Protein AF-Q7TUL4-F1 (afdb_monomer_lite)

InterPro domains:
  IPR029033 Histidine phosphatase superfamily [G3DSA:3.40.50.1240] (1-84)

Sequence (87 aa):
MEFESGLLPGRDPWPLLEGLLGRCLLVGHQPDLTHLAARLIGMPTGCLVLKKAGFAHLRWSQQKRSPAGRATLQVLLRPSVLLPCSA

Structure (mmCIF, N/CA/C/O backbone):
data_AF-Q7TUL4-F1
#
_entry.id   AF-Q7TUL4-F1
#
loop_
_atom_site.group_PDB
_atom_site.id
_atom_site.type_symbol
_atom_site.label_atom_id
_atom_site.label_alt_id
_atom_site.label_comp_id
_atom_site.label_asym_id
_atom_site.label_entity_id
_atom_site.label_seq_id
_atom_site.pdbx_PDB_ins_code
_atom_site.Cartn_x
_atom_site.Cartn_y
_atom_site.Cartn_z
_atom_site.occupancy
_atom_site.B_iso_or_equiv
_atom_site.auth_seq_id
_atom_site.auth_comp_id
_atom_site.auth_asym_id
_atom_site.auth_atom_id
_atom_site.pdbx_PDB_model_num
ATOM 1 N N . MET A 1 1 ? -11.528 7.934 -11.835 1.00 65.25 1 MET A N 1
ATOM 2 C CA . MET A 1 1 ? -10.080 7.748 -11.612 1.00 65.25 1 MET A CA 1
ATOM 3 C C . MET A 1 1 ? -9.529 9.130 -11.359 1.00 65.25 1 MET A C 1
ATOM 5 O O . MET A 1 1 ? -9.705 9.981 -12.219 1.00 65.25 1 MET A O 1
ATOM 9 N N . GLU A 1 2 ? -8.988 9.368 -10.173 1.00 83.25 2 GLU A N 1
ATOM 10 C CA . GLU A 1 2 ? -8.465 10.673 -9.757 1.00 83.25 2 GLU A CA 1
ATOM 11 C C . GLU A 1 2 ? -6.944 10.573 -9.619 1.00 83.25 2 GLU A C 1
ATOM 13 O O . GLU A 1 2 ? -6.417 9.497 -9.318 1.00 83.25 2 GLU A O 1
ATOM 18 N N . PHE A 1 3 ? -6.239 11.666 -9.907 1.00 84.06 3 PHE A N 1
ATOM 19 C CA . PHE A 1 3 ? -4.784 11.722 -9.821 1.00 84.06 3 PHE A CA 1
ATOM 20 C C . PHE A 1 3 ? -4.366 12.372 -8.509 1.00 84.06 3 PHE A C 1
ATOM 22 O O . PHE A 1 3 ? -4.555 13.569 -8.315 1.00 84.06 3 PHE A O 1
ATOM 29 N N . GLU A 1 4 ? -3.744 11.577 -7.646 1.00 89.81 4 GLU A N 1
ATOM 30 C CA . GLU A 1 4 ? -3.275 12.016 -6.336 1.00 89.81 4 GLU A CA 1
ATOM 31 C C . GLU A 1 4 ? -1.771 12.276 -6.359 1.00 89.81 4 GLU A C 1
ATOM 33 O O . GLU A 1 4 ? -0.964 11.368 -6.579 1.00 89.81 4 GLU A O 1
ATOM 38 N N . SER A 1 5 ? -1.375 13.524 -6.104 1.00 90.44 5 SER A N 1
ATOM 39 C CA . SER A 1 5 ? 0.035 13.942 -6.118 1.00 90.44 5 SER A CA 1
ATOM 40 C C . SER A 1 5 ? 0.876 13.222 -5.054 1.00 90.44 5 SER A C 1
ATOM 42 O O . SER A 1 5 ? 2.078 13.033 -5.247 1.00 90.44 5 SER A O 1
ATOM 44 N N . GLY A 1 6 ? 0.245 12.744 -3.976 1.00 91.44 6 GLY A N 1
ATOM 45 C CA . GLY A 1 6 ? 0.873 11.922 -2.937 1.00 91.44 6 GLY A CA 1
ATOM 46 C C . GLY A 1 6 ? 1.326 10.531 -3.404 1.00 91.44 6 GLY A C 1
ATOM 47 O O . GLY A 1 6 ? 2.119 9.902 -2.712 1.00 91.44 6 GLY A O 1
ATOM 48 N N . LEU A 1 7 ? 0.869 10.053 -4.570 1.00 93.31 7 LEU A N 1
ATOM 49 C CA . LEU A 1 7 ? 1.292 8.775 -5.171 1.00 93.31 7 LEU A CA 1
ATOM 50 C C . LEU A 1 7 ? 2.428 8.927 -6.200 1.00 93.31 7 LEU A C 1
ATOM 52 O O . LEU A 1 7 ? 2.874 7.934 -6.789 1.00 93.31 7 LEU A O 1
ATOM 56 N N . LEU A 1 8 ? 2.897 10.158 -6.438 1.00 94.69 8 LEU A N 1
ATOM 57 C CA . LEU A 1 8 ? 4.098 10.396 -7.235 1.00 94.69 8 LEU A CA 1
ATOM 58 C C . LEU A 1 8 ? 5.334 9.786 -6.547 1.00 94.69 8 LEU A C 1
ATOM 60 O O . LEU A 1 8 ? 5.380 9.743 -5.316 1.00 94.69 8 LEU A O 1
ATOM 64 N N . PRO A 1 9 ? 6.354 9.361 -7.316 1.00 95.44 9 PRO A N 1
ATOM 65 C CA . PRO A 1 9 ? 7.566 8.776 -6.754 1.00 95.44 9 PRO A CA 1
ATOM 66 C C . PRO A 1 9 ? 8.198 9.630 -5.645 1.00 95.44 9 PRO A C 1
ATOM 68 O O . PRO A 1 9 ? 8.408 10.833 -5.822 1.00 95.44 9 PRO A O 1
ATOM 71 N N . GLY A 1 10 ? 8.512 9.003 -4.512 1.00 94.81 10 GLY A N 1
ATOM 72 C CA . GLY A 1 10 ? 9.155 9.633 -3.357 1.00 94.81 10 GLY A CA 1
ATOM 73 C C . GLY A 1 10 ? 8.270 10.594 -2.553 1.00 94.81 10 GLY A C 1
ATOM 74 O O . GLY A 1 10 ? 8.780 11.287 -1.671 1.00 94.81 10 GLY A O 1
ATOM 75 N N . ARG A 1 11 ? 6.966 10.680 -2.844 1.00 94.62 11 ARG A N 1
ATOM 76 C CA . ARG A 1 11 ? 6.007 11.466 -2.049 1.00 94.62 11 ARG A CA 1
ATOM 77 C C . ARG A 1 11 ? 5.390 10.629 -0.929 1.00 94.62 11 ARG A C 1
ATOM 79 O O . ARG A 1 11 ? 5.456 9.404 -0.950 1.00 94.62 11 ARG A O 1
ATOM 86 N N . ASP A 1 12 ? 4.816 11.309 0.066 1.00 91.81 12 ASP A N 1
ATOM 87 C CA . ASP A 1 12 ? 4.108 10.658 1.170 1.00 91.81 12 ASP A CA 1
ATOM 88 C C . ASP A 1 12 ? 2.610 10.521 0.840 1.00 91.81 12 ASP A C 1
ATOM 90 O O . ASP A 1 12 ? 1.908 11.535 0.777 1.00 91.81 12 ASP A O 1
ATOM 94 N N . PRO A 1 13 ? 2.091 9.296 0.652 1.00 92.19 13 PRO A N 1
ATOM 95 C CA . PRO A 1 13 ? 0.672 9.055 0.412 1.00 92.19 13 PRO A CA 1
ATOM 96 C C . PRO A 1 13 ? -0.151 9.027 1.708 1.00 92.19 13 PRO A C 1
ATOM 98 O O . PRO A 1 13 ? -1.356 8.799 1.656 1.00 92.19 13 PRO A O 1
ATOM 101 N N . TRP A 1 14 ? 0.460 9.213 2.884 1.00 90.75 14 TRP A N 1
ATOM 102 C CA . TRP A 1 14 ? -0.257 9.147 4.158 1.00 90.75 14 TRP A CA 1
ATOM 103 C C . TRP A 1 14 ? -1.440 10.119 4.279 1.00 90.75 14 TRP A C 1
ATOM 105 O O . TRP A 1 14 ? -2.509 9.660 4.686 1.00 90.75 14 TRP A O 1
ATOM 115 N N . PRO A 1 15 ? -1.323 11.404 3.880 1.00 89.00 15 PRO A N 1
ATOM 116 C CA . PRO A 1 15 ? -2.442 12.344 3.956 1.00 89.00 15 PRO A CA 1
ATOM 117 C C . PRO A 1 15 ? -3.649 11.907 3.118 1.00 89.00 15 PRO A C 1
ATOM 119 O O . PRO A 1 15 ? -4.788 12.144 3.507 1.00 89.00 15 PRO A O 1
ATOM 122 N N . LEU A 1 16 ? -3.411 11.208 1.999 1.00 88.62 16 LEU A N 1
ATOM 123 C CA . LEU A 1 16 ? -4.482 10.645 1.177 1.00 88.62 16 LEU A CA 1
ATOM 124 C C . LEU A 1 16 ? -5.289 9.613 1.974 1.00 88.62 16 LEU A C 1
ATOM 126 O O . LEU A 1 16 ? -6.515 9.633 1.942 1.00 88.62 16 LEU A O 1
ATOM 130 N N . LEU A 1 17 ? -4.620 8.735 2.729 1.00 87.00 17 LEU A N 1
ATOM 131 C CA . LEU A 1 17 ? -5.281 7.660 3.474 1.00 87.00 17 LEU A CA 1
ATOM 132 C C . LEU A 1 17 ? -6.242 8.157 4.557 1.00 87.00 17 LEU A C 1
ATOM 134 O O . LEU A 1 17 ? -7.199 7.453 4.874 1.00 87.00 17 LEU A O 1
ATOM 138 N N . GLU A 1 18 ? -5.998 9.337 5.127 1.00 81.75 18 GLU A N 1
ATOM 139 C CA . GLU A 1 18 ? -6.851 9.918 6.170 1.00 81.75 18 GLU A CA 1
ATOM 140 C C . GLU A 1 18 ? -8.237 10.309 5.635 1.00 81.75 18 GLU A C 1
ATOM 142 O O . GLU A 1 18 ? -9.214 10.267 6.383 1.00 81.75 18 GLU A O 1
ATOM 147 N N . GLY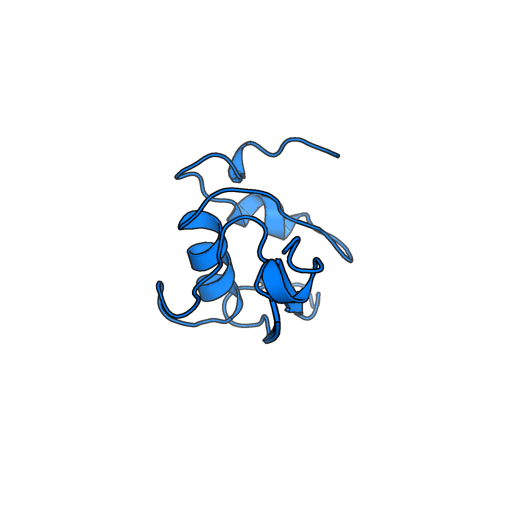 A 1 19 ? -8.338 10.621 4.338 1.00 79.56 19 GLY A N 1
ATOM 148 C CA . GLY A 1 19 ? -9.594 10.947 3.659 1.00 79.56 19 GLY A CA 1
ATOM 149 C C . GLY A 1 19 ? -10.296 9.760 2.988 1.00 79.56 19 GLY A C 1
ATOM 150 O O . GLY A 1 19 ? -11.442 9.899 2.560 1.00 79.56 19 GLY A O 1
ATOM 151 N N . LEU A 1 20 ? -9.649 8.593 2.876 1.00 84.12 20 LEU A N 1
ATOM 152 C CA . LEU A 1 20 ? -10.214 7.454 2.145 1.00 84.12 20 LEU A CA 1
ATOM 153 C C . LEU A 1 20 ? -11.312 6.741 2.944 1.00 84.12 20 LEU A C 1
ATOM 155 O O . LEU A 1 20 ? -11.085 6.150 4.003 1.00 84.12 20 LEU A O 1
ATOM 159 N N . LEU A 1 21 ? -12.514 6.711 2.370 1.00 82.69 21 LEU A N 1
ATOM 160 C CA . LEU A 1 21 ? -13.658 5.967 2.889 1.00 82.69 21 LEU A CA 1
ATOM 161 C C . LEU A 1 21 ? -13.948 4.735 2.022 1.00 82.69 21 LEU A C 1
ATOM 163 O O . LEU A 1 21 ? -13.866 4.772 0.796 1.00 82.69 21 LEU A O 1
ATOM 167 N N . GLY A 1 22 ? -14.324 3.627 2.663 1.00 88.06 22 GLY A N 1
ATOM 168 C CA . GLY A 1 22 ? -14.712 2.401 1.966 1.00 88.06 22 GLY A CA 1
ATOM 169 C C . GLY A 1 22 ? -13.541 1.663 1.305 1.00 88.06 22 GLY A C 1
ATOM 170 O O . GLY A 1 22 ? -12.502 1.445 1.926 1.00 88.06 22 GLY A O 1
ATOM 171 N N . ARG A 1 23 ? -13.750 1.192 0.068 1.00 90.88 23 ARG A N 1
ATOM 172 C CA . ARG A 1 23 ? -12.763 0.429 -0.714 1.00 90.88 23 ARG A CA 1
ATOM 173 C C . ARG A 1 23 ? -12.137 1.330 -1.770 1.00 90.88 23 ARG A C 1
ATOM 175 O O . ARG A 1 23 ? -12.852 1.883 -2.598 1.00 90.88 23 ARG A O 1
ATOM 182 N N . CYS A 1 24 ? -10.813 1.401 -1.782 1.00 91.69 24 CYS A N 1
ATOM 183 C CA . CYS A 1 24 ? -10.036 2.184 -2.736 1.00 91.69 24 CYS A CA 1
ATOM 184 C C . CYS A 1 24 ? -8.959 1.318 -3.397 1.00 91.69 24 CYS A C 1
ATOM 186 O O . CYS A 1 24 ? -8.455 0.367 -2.796 1.00 91.69 24 CYS A O 1
ATOM 188 N N . LEU A 1 25 ? -8.571 1.686 -4.617 1.00 94.00 25 LEU A N 1
ATOM 189 C CA . LEU A 1 25 ? -7.414 1.122 -5.304 1.00 94.00 25 LEU A CA 1
ATOM 190 C C . LEU A 1 25 ? -6.365 2.218 -5.469 1.00 94.00 25 LEU A C 1
ATOM 192 O O . LEU A 1 25 ? -6.640 3.239 -6.093 1.00 94.00 25 LEU A O 1
ATOM 196 N N . LEU A 1 26 ? -5.170 1.989 -4.929 1.00 94.31 26 LEU A N 1
ATOM 197 C CA . LEU A 1 26 ? -4.026 2.877 -5.114 1.00 94.31 26 LEU A CA 1
ATOM 198 C C . LEU A 1 26 ? -3.113 2.294 -6.191 1.00 94.31 26 LEU A C 1
ATOM 200 O O . LEU A 1 26 ? -2.694 1.140 -6.100 1.00 94.31 26 LEU A O 1
ATOM 204 N N . VAL A 1 27 ? -2.804 3.103 -7.202 1.00 94.38 27 VAL A N 1
ATOM 205 C CA . VAL A 1 27 ? -1.876 2.762 -8.286 1.00 94.38 27 VAL A CA 1
ATOM 206 C C . VAL A 1 27 ? -0.703 3.728 -8.214 1.00 94.38 27 VAL A C 1
ATOM 208 O O . VAL A 1 27 ? -0.894 4.935 -8.118 1.00 94.38 27 VAL A O 1
ATOM 211 N N . GLY A 1 28 ? 0.514 3.200 -8.233 1.00 93.69 28 GLY A N 1
ATOM 212 C CA . GLY A 1 28 ? 1.717 3.977 -7.966 1.00 93.69 28 GLY A CA 1
ATOM 213 C C . GLY A 1 28 ? 2.986 3.158 -8.167 1.00 93.69 28 GLY A C 1
ATOM 214 O O . GLY A 1 28 ? 2.978 2.115 -8.825 1.00 93.69 28 GLY A O 1
ATOM 215 N N . HIS A 1 29 ? 4.082 3.639 -7.590 1.00 94.81 29 HIS A N 1
ATOM 216 C CA . HIS A 1 29 ? 5.426 3.161 -7.896 1.00 94.81 29 HIS A CA 1
ATOM 217 C C . HIS A 1 29 ? 6.017 2.290 -6.781 1.00 94.81 29 HIS A C 1
ATOM 219 O O . HIS A 1 29 ? 5.605 2.337 -5.623 1.00 94.81 29 HIS A O 1
ATOM 225 N N . GLN A 1 30 ? 6.989 1.456 -7.154 1.00 94.56 30 GLN A N 1
ATOM 226 C CA . GLN A 1 30 ? 7.870 0.779 -6.202 1.00 94.56 30 GLN A CA 1
ATOM 227 C C . GLN A 1 30 ? 9.123 1.640 -5.971 1.00 94.56 30 GLN A C 1
ATOM 229 O O . GLN A 1 30 ? 9.599 2.237 -6.939 1.00 94.56 30 GLN A O 1
ATOM 234 N N . PRO A 1 31 ? 9.679 1.669 -4.744 1.00 94.75 31 PRO A N 1
ATOM 235 C CA . PRO A 1 31 ? 9.261 0.910 -3.555 1.00 94.75 31 PRO A CA 1
ATOM 236 C C . PRO A 1 31 ? 8.139 1.576 -2.730 1.00 94.75 31 PRO A C 1
ATOM 238 O O . PRO A 1 31 ? 7.691 1.013 -1.737 1.00 94.75 31 PRO A O 1
ATOM 241 N N . ASP A 1 32 ? 7.648 2.747 -3.131 1.00 95.62 32 ASP A N 1
ATOM 242 C CA . ASP A 1 32 ? 6.735 3.568 -2.319 1.00 95.62 32 ASP A CA 1
ATOM 243 C C . ASP A 1 32 ? 5.459 2.830 -1.886 1.00 95.62 32 ASP A C 1
ATOM 245 O O . ASP A 1 32 ? 5.089 2.860 -0.712 1.00 95.62 32 ASP A O 1
ATOM 249 N N . LEU A 1 33 ? 4.818 2.081 -2.791 1.00 95.69 33 LEU A N 1
ATOM 250 C CA . LEU A 1 33 ? 3.632 1.289 -2.445 1.00 95.69 33 LEU A CA 1
ATOM 251 C C . LEU A 1 33 ? 3.933 0.143 -1.465 1.00 95.69 33 LEU A C 1
ATOM 253 O O . LEU A 1 33 ? 3.089 -0.174 -0.627 1.00 95.69 33 LEU A O 1
ATOM 257 N N . THR A 1 34 ? 5.104 -0.503 -1.550 1.00 95.88 34 THR A N 1
ATOM 258 C CA . THR A 1 34 ? 5.471 -1.567 -0.594 1.00 95.88 34 THR A CA 1
ATOM 259 C C . THR A 1 34 ? 5.902 -0.993 0.748 1.00 95.88 34 THR A C 1
ATOM 261 O O . THR A 1 34 ? 5.586 -1.589 1.776 1.00 95.88 34 THR A O 1
ATOM 264 N N . HIS 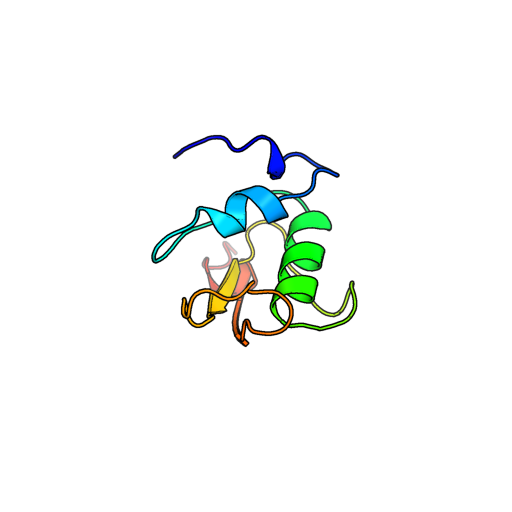A 1 35 ? 6.528 0.186 0.770 1.00 96.31 35 HIS A N 1
ATOM 265 C CA . HIS A 1 35 ? 6.779 0.940 1.998 1.00 96.31 35 HIS A CA 1
ATOM 266 C C . HIS A 1 35 ? 5.474 1.367 2.681 1.00 96.31 35 HIS A C 1
ATOM 268 O O . HIS A 1 35 ? 5.318 1.160 3.886 1.00 96.31 35 HIS A O 1
ATOM 274 N N . LEU A 1 36 ? 4.509 1.893 1.920 1.00 95.62 36 LEU A N 1
ATOM 275 C CA . LEU A 1 36 ? 3.183 2.233 2.433 1.00 95.62 36 LEU A CA 1
ATOM 276 C C . LEU A 1 36 ? 2.485 1.003 3.019 1.00 95.62 36 LEU A C 1
ATOM 278 O O . LEU A 1 36 ? 1.980 1.047 4.140 1.00 95.62 36 LEU A O 1
ATOM 282 N N . ALA A 1 37 ? 2.488 -0.107 2.278 1.00 96.56 37 ALA A N 1
ATOM 283 C CA . ALA A 1 37 ? 1.887 -1.352 2.729 1.00 96.56 37 ALA A CA 1
ATOM 284 C C . ALA A 1 37 ? 2.544 -1.873 4.017 1.00 96.56 37 ALA A C 1
ATOM 286 O O . ALA A 1 37 ? 1.823 -2.233 4.945 1.00 96.56 37 ALA A O 1
ATOM 287 N N . ALA A 1 38 ? 3.880 -1.839 4.112 1.00 97.31 38 ALA A N 1
ATOM 288 C CA . ALA A 1 38 ? 4.625 -2.204 5.317 1.00 97.31 38 ALA A CA 1
ATOM 289 C C . ALA A 1 38 ? 4.233 -1.329 6.524 1.00 97.31 38 ALA A C 1
ATOM 291 O O . ALA A 1 38 ? 3.904 -1.858 7.587 1.00 97.31 38 ALA A O 1
ATOM 292 N N . ARG A 1 39 ? 4.146 -0.001 6.341 1.00 95.81 39 ARG A N 1
ATOM 293 C CA . ARG A 1 39 ? 3.686 0.946 7.376 1.00 95.81 39 ARG A CA 1
ATOM 294 C C . ARG A 1 39 ? 2.258 0.645 7.839 1.00 95.81 39 ARG A C 1
ATOM 296 O O . ARG A 1 39 ? 1.967 0.707 9.034 1.00 95.81 39 ARG A O 1
ATOM 303 N N . LEU A 1 40 ? 1.365 0.297 6.913 1.00 95.25 40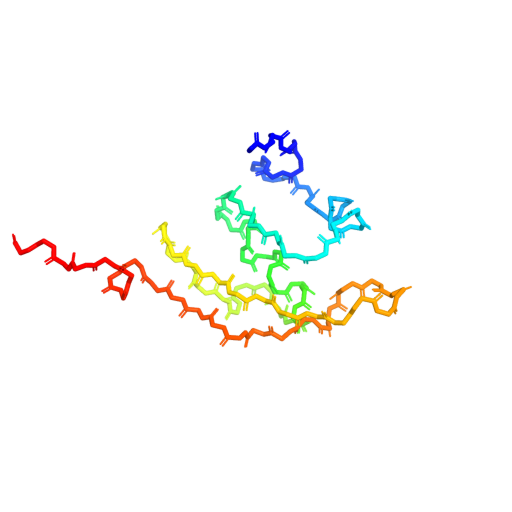 LEU A N 1
ATOM 304 C CA . LEU A 1 40 ? -0.025 -0.039 7.224 1.00 95.25 40 LEU A CA 1
ATOM 305 C C . LEU A 1 40 ? -0.149 -1.330 8.036 1.00 95.25 40 LEU A C 1
ATOM 307 O O . LEU A 1 40 ? -0.936 -1.369 8.978 1.00 95.25 40 LEU A O 1
ATOM 311 N N . ILE A 1 41 ? 0.639 -2.361 7.722 1.00 96.44 41 ILE A N 1
ATOM 312 C CA . ILE A 1 41 ? 0.631 -3.633 8.468 1.00 96.44 41 ILE A CA 1
ATOM 313 C C . ILE A 1 41 ? 1.548 -3.632 9.701 1.00 96.44 41 ILE A C 1
ATOM 315 O O . ILE A 1 41 ? 1.543 -4.590 10.465 1.00 96.44 41 ILE A O 1
ATOM 319 N N . GLY A 1 42 ? 2.330 -2.568 9.910 1.00 96.31 42 GLY A N 1
ATOM 320 C CA . GLY A 1 42 ? 3.206 -2.416 11.078 1.00 96.31 42 GLY A CA 1
ATOM 321 C C . GLY A 1 42 ? 4.491 -3.225 10.996 1.00 96.31 42 GLY A C 1
ATOM 322 O O . GLY A 1 42 ? 5.033 -3.604 12.028 1.00 96.31 42 GLY A O 1
ATOM 323 N N . MET A 1 43 ? 4.962 -3.506 9.783 1.00 97.31 43 MET A N 1
ATOM 324 C CA . MET A 1 43 ? 6.171 -4.284 9.526 1.00 97.31 43 MET A CA 1
ATOM 325 C C . MET A 1 43 ? 7.305 -3.398 8.989 1.00 97.31 43 MET A C 1
ATOM 327 O O . MET A 1 43 ? 7.044 -2.310 8.466 1.00 97.31 43 MET A O 1
ATOM 331 N N . PRO A 1 44 ? 8.569 -3.850 9.090 1.00 96.31 44 PRO A N 1
ATOM 332 C CA . PRO A 1 44 ? 9.706 -3.149 8.501 1.00 96.31 44 PRO A CA 1
ATOM 333 C C . PRO A 1 44 ? 9.584 -2.997 6.980 1.00 96.31 44 PRO A C 1
ATOM 335 O O . PRO A 1 44 ? 8.982 -3.830 6.297 1.00 96.31 44 PRO A O 1
ATOM 338 N N . THR A 1 45 ? 10.211 -1.959 6.426 1.00 94.56 45 THR A N 1
ATOM 339 C CA . THR A 1 45 ? 10.331 -1.806 4.971 1.00 94.56 45 THR A CA 1
ATOM 340 C C . THR A 1 45 ? 11.053 -3.010 4.354 1.00 94.56 45 THR A C 1
ATOM 342 O O . THR A 1 45 ? 11.907 -3.638 4.977 1.00 94.56 45 THR A O 1
ATOM 345 N N . GLY A 1 46 ? 10.674 -3.377 3.128 1.00 93.50 46 GLY A N 1
ATOM 346 C CA . GLY A 1 46 ? 11.230 -4.544 2.431 1.00 93.50 46 GLY A CA 1
ATOM 347 C C . GLY A 1 46 ? 10.595 -5.893 2.794 1.00 93.50 46 GLY A C 1
ATOM 348 O O . GLY A 1 46 ? 10.889 -6.885 2.133 1.00 93.50 46 GLY A O 1
ATOM 349 N N . CYS A 1 47 ? 9.673 -5.954 3.765 1.00 94.94 47 CYS A N 1
ATOM 350 C CA . CYS A 1 47 ? 8.975 -7.201 4.113 1.00 94.94 47 CYS A CA 1
ATOM 351 C C . CYS A 1 47 ? 7.988 -7.689 3.032 1.00 94.94 47 CYS A C 1
ATOM 353 O O . CYS A 1 47 ? 7.514 -8.822 3.087 1.00 94.94 47 CYS A O 1
ATOM 355 N N . LEU A 1 48 ? 7.652 -6.834 2.060 1.00 94.81 48 LEU A N 1
ATOM 356 C CA . LEU A 1 48 ? 6.746 -7.131 0.954 1.00 94.81 48 LEU A CA 1
ATOM 357 C C . LEU A 1 48 ? 7.464 -6.955 -0.381 1.00 94.81 48 LEU A C 1
ATOM 359 O O . LEU A 1 48 ? 8.088 -5.926 -0.631 1.00 94.81 48 LEU A O 1
ATOM 363 N N . VAL A 1 49 ? 7.287 -7.927 -1.275 1.00 93.12 49 VAL A N 1
ATOM 364 C CA . VAL A 1 49 ? 7.763 -7.854 -2.659 1.00 93.12 49 VAL A CA 1
ATOM 365 C C . VAL A 1 49 ? 6.559 -7.800 -3.591 1.00 93.12 49 VAL A C 1
ATOM 367 O O . VAL A 1 49 ? 5.881 -8.805 -3.805 1.00 93.12 49 VAL A O 1
ATOM 370 N N . LEU A 1 50 ? 6.311 -6.631 -4.180 1.00 93.12 50 LEU A N 1
ATOM 371 C CA . LEU A 1 50 ? 5.260 -6.429 -5.175 1.00 93.12 50 LEU A CA 1
ATOM 372 C C . LEU A 1 50 ? 5.890 -6.277 -6.564 1.00 93.12 50 LEU A C 1
ATOM 374 O O . LEU A 1 50 ? 6.688 -5.374 -6.810 1.00 93.12 50 LEU A O 1
ATOM 378 N N . LYS A 1 51 ? 5.552 -7.180 -7.489 1.00 92.19 51 LYS A N 1
ATOM 379 C CA . LYS A 1 51 ? 5.986 -7.077 -8.893 1.00 92.19 51 LYS A CA 1
ATOM 380 C C . LYS A 1 51 ? 5.162 -6.007 -9.623 1.00 92.19 51 LYS A C 1
ATOM 382 O O . LYS A 1 51 ? 4.051 -5.694 -9.200 1.00 92.19 51 LYS A O 1
ATOM 387 N N . LYS A 1 52 ? 5.681 -5.463 -10.733 1.00 90.81 52 LYS A N 1
ATOM 388 C CA . LYS A 1 52 ? 4.900 -4.585 -11.631 1.00 90.81 52 LYS A CA 1
ATOM 389 C C . LYS A 1 52 ? 3.603 -5.290 -12.027 1.00 90.81 52 LYS A C 1
ATOM 391 O O . LYS A 1 52 ? 3.664 -6.479 -12.307 1.00 90.81 52 LYS A O 1
ATOM 396 N N . ALA A 1 53 ? 2.475 -4.577 -12.027 1.00 91.00 53 ALA A N 1
ATOM 397 C CA . ALA A 1 53 ? 1.124 -5.129 -12.219 1.00 91.00 53 ALA A CA 1
ATOM 398 C C . ALA A 1 53 ? 0.693 -6.201 -11.187 1.00 91.00 53 ALA A C 1
ATOM 400 O O . ALA A 1 53 ? -0.298 -6.898 -11.384 1.00 91.00 53 ALA A O 1
ATOM 401 N N . GLY A 1 54 ? 1.440 -6.360 -10.092 1.00 93.00 54 GLY A N 1
ATOM 402 C CA . GLY A 1 54 ? 1.010 -7.136 -8.936 1.00 93.00 54 GLY A CA 1
ATOM 403 C C . GLY A 1 54 ? -0.023 -6.374 -8.109 1.00 93.00 54 GLY A C 1
ATOM 404 O O . GLY A 1 54 ? -0.194 -5.164 -8.255 1.00 93.00 54 GLY A O 1
ATOM 405 N N . PHE A 1 55 ? -0.686 -7.088 -7.205 1.00 94.88 55 PHE A N 1
ATOM 406 C CA . PHE A 1 55 ? -1.756 -6.544 -6.376 1.00 94.88 55 PHE A CA 1
ATOM 407 C C . PHE A 1 55 ? -1.580 -6.943 -4.910 1.00 94.88 55 PHE A C 1
ATOM 409 O O . PHE A 1 55 ? -1.274 -8.096 -4.612 1.00 94.88 55 PHE A O 1
ATOM 416 N N . ALA A 1 56 ? -1.800 -6.002 -3.993 1.00 96.19 56 ALA A N 1
ATOM 417 C CA . ALA A 1 56 ? -1.850 -6.260 -2.558 1.00 96.19 56 ALA A CA 1
ATOM 418 C C . ALA A 1 56 ? -3.176 -5.739 -1.996 1.00 96.19 56 ALA A C 1
ATOM 420 O O . ALA A 1 56 ? -3.516 -4.572 -2.178 1.00 96.19 56 ALA A O 1
ATOM 421 N N . HIS A 1 57 ? -3.912 -6.601 -1.297 1.00 96.31 57 HIS A N 1
ATOM 422 C CA . HIS A 1 57 ? -5.153 -6.238 -0.622 1.00 96.31 57 HIS A CA 1
ATOM 423 C C . HIS A 1 57 ? -4.896 -6.103 0.871 1.00 96.31 57 HIS A C 1
ATOM 425 O O . HIS A 1 57 ? -4.550 -7.077 1.545 1.00 96.31 57 HIS A O 1
ATOM 431 N N . LEU A 1 58 ? -5.100 -4.895 1.384 1.00 95.88 58 LEU A N 1
ATOM 432 C CA . LEU A 1 58 ? -5.004 -4.586 2.801 1.00 95.88 58 LEU A CA 1
ATOM 433 C C . LEU A 1 58 ? -6.388 -4.267 3.355 1.00 95.88 58 LEU A C 1
ATOM 435 O O . LEU A 1 58 ? -7.192 -3.615 2.692 1.00 95.88 58 LEU A O 1
ATOM 439 N N . ARG A 1 59 ? -6.648 -4.701 4.588 1.00 94.25 59 ARG A N 1
ATOM 440 C CA . ARG A 1 59 ? -7.893 -4.402 5.302 1.00 94.25 59 ARG A CA 1
ATOM 441 C C . ARG A 1 59 ? -7.604 -3.900 6.708 1.00 94.25 59 ARG A C 1
ATOM 443 O O . ARG A 1 59 ? -6.881 -4.559 7.451 1.00 94.25 59 ARG A O 1
ATOM 450 N N . TRP A 1 60 ? -8.220 -2.790 7.093 1.00 92.25 60 TRP A N 1
ATOM 451 C CA . TRP A 1 60 ? -8.213 -2.261 8.459 1.00 92.25 60 TRP A CA 1
ATOM 452 C C . TRP A 1 60 ? -9.615 -1.783 8.857 1.00 92.25 60 TRP A C 1
ATOM 454 O O . TRP A 1 60 ? -10.486 -1.591 8.009 1.00 92.25 60 TRP A O 1
ATOM 464 N N . SER A 1 61 ? -9.842 -1.615 10.161 1.00 86.44 61 SER A N 1
ATOM 465 C CA . SER A 1 61 ? -11.095 -1.078 10.706 1.00 86.44 61 SER A CA 1
ATOM 466 C C . SER A 1 61 ? -11.100 0.452 10.660 1.00 86.44 61 SER A C 1
ATOM 468 O O . SER A 1 61 ? -10.116 1.081 11.046 1.00 86.44 61 SER A O 1
ATOM 470 N N . GLN A 1 62 ? -12.220 1.058 10.256 1.00 74.56 62 GLN A N 1
ATOM 471 C CA . GLN A 1 62 ? -12.390 2.517 10.175 1.00 74.56 62 GLN A CA 1
ATOM 472 C C . GLN A 1 62 ? -12.751 3.186 11.518 1.00 74.56 62 GLN A C 1
ATOM 474 O O . GLN A 1 62 ? -13.296 4.287 11.549 1.00 74.56 62 GLN A O 1
ATOM 479 N N . GLN A 1 63 ? -12.469 2.549 12.657 1.00 69.69 63 GLN A N 1
ATOM 480 C CA . GLN A 1 63 ? -12.762 3.102 13.985 1.00 69.69 63 GLN A CA 1
ATOM 481 C C . GLN A 1 63 ? -11.833 4.283 14.339 1.00 69.69 63 GLN A C 1
ATOM 483 O O . GLN A 1 63 ? -10.942 4.121 15.167 1.00 69.69 63 GLN A O 1
ATOM 488 N N . LYS A 1 64 ? -12.031 5.449 13.694 1.00 64.12 64 LYS A N 1
ATOM 489 C CA . LYS A 1 64 ? -11.474 6.802 13.964 1.00 64.12 64 LYS A CA 1
ATOM 490 C C . LYS A 1 64 ? -9.996 6.877 14.388 1.00 64.12 64 LYS A C 1
ATOM 492 O O . LYS A 1 64 ? -9.582 7.814 15.064 1.00 64.12 64 LYS A O 1
ATOM 497 N N . ARG A 1 65 ? -9.188 5.884 14.033 1.00 71.19 65 ARG A N 1
ATOM 498 C CA . ARG A 1 65 ? -7.784 5.765 14.422 1.00 71.19 65 ARG A CA 1
ATOM 499 C C . ARG A 1 65 ? -6.965 5.555 13.160 1.00 71.19 65 ARG A C 1
ATOM 501 O O . ARG A 1 65 ? -7.410 4.875 12.240 1.00 71.19 65 ARG A O 1
ATOM 508 N N . SER A 1 66 ? -5.772 6.139 13.154 1.00 85.00 66 SER A N 1
ATOM 509 C CA . SER A 1 66 ? -4.792 6.004 12.077 1.00 85.00 66 SER A CA 1
ATOM 510 C C . SER A 1 66 ? -4.594 4.530 11.679 1.00 85.00 66 SER A C 1
ATOM 512 O O . SER A 1 66 ? -4.487 3.688 12.577 1.00 85.00 66 SER A O 1
ATOM 514 N N . PRO A 1 67 ? -4.533 4.193 10.375 1.00 88.56 67 PRO A N 1
ATOM 515 C CA . PRO A 1 67 ? -4.404 2.811 9.909 1.00 88.56 67 PRO A CA 1
ATOM 516 C C . PRO A 1 67 ? -2.991 2.225 10.081 1.00 88.56 67 PRO A C 1
ATOM 518 O O . PRO A 1 67 ? -2.789 1.042 9.807 1.00 88.56 67 PRO A O 1
ATOM 521 N N . ALA A 1 68 ? -2.015 3.020 10.541 1.00 91.81 68 ALA A N 1
ATOM 522 C CA . ALA A 1 68 ? -0.641 2.572 10.779 1.00 91.81 68 ALA A CA 1
ATOM 523 C C . ALA A 1 68 ? -0.593 1.388 11.749 1.00 91.81 68 ALA A C 1
ATOM 525 O O . ALA A 1 68 ? -1.135 1.459 12.853 1.00 91.81 68 ALA A O 1
ATOM 526 N N . GLY A 1 69 ? 0.082 0.313 11.343 1.00 94.50 69 GLY A N 1
ATOM 527 C CA . GLY A 1 69 ? 0.241 -0.891 12.158 1.00 94.50 69 GLY A CA 1
ATOM 528 C C . GLY A 1 69 ? -1.035 -1.681 12.434 1.00 94.50 69 GLY A C 1
ATOM 529 O O . GLY A 1 69 ? -1.052 -2.496 13.351 1.00 94.50 69 GLY A O 1
ATOM 530 N N . ARG A 1 70 ? -2.123 -1.419 11.706 1.00 92.75 70 ARG A N 1
ATOM 531 C CA . ARG A 1 70 ? -3.451 -1.999 11.982 1.00 92.75 70 ARG A CA 1
ATOM 532 C C . ARG A 1 70 ? -4.090 -2.659 10.781 1.00 92.75 70 ARG A C 1
ATOM 534 O O . ARG A 1 70 ? -5.135 -3.299 10.920 1.00 92.75 70 ARG A O 1
ATOM 541 N N . ALA A 1 71 ? -3.510 -2.476 9.604 1.00 94.44 71 ALA A N 1
ATOM 542 C CA . ALA A 1 71 ? -3.948 -3.204 8.443 1.00 94.44 71 ALA A CA 1
ATOM 543 C C . ALA A 1 71 ? -3.493 -4.657 8.524 1.00 94.44 71 ALA A C 1
ATOM 545 O O . ALA A 1 71 ? -2.455 -5.004 9.077 1.00 94.44 71 ALA A O 1
ATOM 546 N N . THR A 1 72 ? -4.294 -5.509 7.916 1.00 96.06 72 THR A N 1
ATOM 547 C CA . THR A 1 72 ? -4.007 -6.921 7.720 1.00 96.06 72 THR A CA 1
ATOM 548 C C . THR A 1 72 ? -3.819 -7.152 6.232 1.00 96.06 72 THR A C 1
ATOM 550 O O . THR A 1 72 ? -4.643 -6.703 5.427 1.00 96.06 72 THR A O 1
ATOM 553 N N . LEU A 1 73 ? -2.742 -7.840 5.857 1.00 97.25 73 LEU A N 1
ATOM 554 C CA . LEU A 1 73 ? -2.549 -8.301 4.488 1.00 97.25 73 LEU A CA 1
ATOM 555 C C . LEU A 1 73 ? -3.499 -9.469 4.234 1.00 97.25 73 LEU A C 1
ATOM 557 O O . LEU A 1 73 ? -3.345 -10.535 4.816 1.00 97.25 73 LEU A O 1
ATOM 561 N N . GLN A 1 74 ? -4.494 -9.247 3.384 1.00 97.38 74 GLN A N 1
ATOM 562 C CA . GLN A 1 74 ? -5.463 -10.274 3.012 1.00 97.38 74 GLN A CA 1
ATOM 563 C C . GLN A 1 74 ? -4.941 -11.112 1.847 1.00 97.38 74 GLN A C 1
ATOM 565 O O . GLN A 1 74 ? -5.117 -12.324 1.818 1.00 97.38 74 GLN A O 1
ATOM 570 N N . VAL A 1 75 ? -4.319 -10.451 0.868 1.00 96.12 75 VAL A N 1
ATOM 571 C CA . VAL A 1 75 ? -3.898 -11.065 -0.392 1.00 96.12 75 VAL A CA 1
ATOM 572 C C . VAL A 1 75 ? -2.660 -10.345 -0.933 1.00 96.12 75 VAL A C 1
ATOM 574 O O . VAL A 1 75 ? -2.601 -9.116 -0.903 1.00 96.12 75 VAL A O 1
ATOM 577 N N . LEU A 1 76 ? -1.710 -11.106 -1.483 1.00 95.50 76 LEU A N 1
ATOM 578 C CA . LEU A 1 76 ? -0.578 -10.608 -2.267 1.00 95.50 76 LEU A CA 1
ATOM 579 C C . LEU A 1 76 ? -0.450 -11.440 -3.549 1.00 95.50 76 LEU A C 1
ATOM 581 O O . LEU A 1 76 ? -0.129 -12.625 -3.494 1.00 95.50 76 LEU A O 1
ATOM 585 N N . LEU A 1 77 ? -0.703 -10.825 -4.703 1.00 94.25 77 LEU A N 1
ATOM 586 C CA . LEU A 1 77 ? -0.725 -11.490 -6.006 1.00 94.25 77 LEU A CA 1
ATOM 587 C C . LEU A 1 77 ? 0.364 -10.948 -6.922 1.00 94.25 77 LEU A C 1
ATOM 589 O O . LEU A 1 77 ? 0.606 -9.743 -7.019 1.00 94.25 77 LEU A O 1
ATOM 593 N N . ARG A 1 78 ? 0.989 -11.874 -7.648 1.00 92.06 78 ARG A N 1
ATOM 594 C CA . ARG A 1 78 ? 1.863 -11.571 -8.782 1.00 92.06 78 ARG A CA 1
ATOM 595 C C . ARG A 1 78 ? 1.035 -11.543 -10.074 1.00 92.06 78 ARG A C 1
ATOM 597 O O . ARG A 1 78 ? 0.025 -12.242 -10.138 1.00 92.06 78 ARG A O 1
ATOM 604 N N . PRO A 1 79 ? 1.485 -10.824 -11.119 1.00 89.69 79 PRO A N 1
ATOM 605 C CA . PRO A 1 79 ? 0.770 -10.748 -12.397 1.00 89.69 79 PRO A CA 1
ATOM 606 C C . PRO A 1 79 ? 0.418 -12.112 -12.990 1.00 89.69 79 PRO A C 1
ATOM 608 O O . PRO A 1 79 ? -0.690 -12.300 -13.468 1.00 89.69 79 PRO A O 1
ATOM 611 N N . SER A 1 80 ? 1.327 -13.085 -12.881 1.00 88.56 80 SER A N 1
ATOM 612 C CA . SER A 1 80 ? 1.149 -14.446 -13.406 1.00 88.56 80 SER A CA 1
ATOM 613 C C . SER A 1 80 ? 0.017 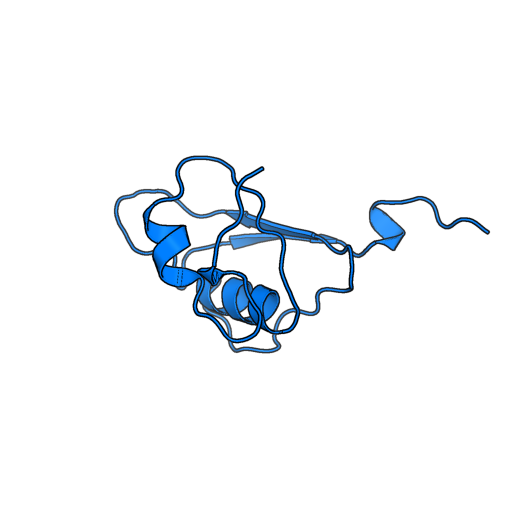-15.241 -12.744 1.00 88.56 80 SER A C 1
ATOM 615 O O . SER A 1 80 ? -0.319 -16.319 -13.209 1.00 88.56 80 SER A O 1
ATOM 617 N N . VAL A 1 81 ? -0.513 -14.767 -11.612 1.00 86.56 81 VAL A N 1
ATOM 618 C CA . VAL A 1 81 ? -1.671 -15.368 -10.928 1.00 86.56 81 VAL A CA 1
ATOM 619 C C . VAL A 1 81 ? -2.971 -14.670 -11.342 1.00 86.56 81 VAL A C 1
ATOM 621 O O . VAL A 1 81 ? -4.048 -15.236 -11.202 1.00 86.56 81 VAL A O 1
ATOM 624 N N . LEU A 1 82 ? -2.875 -13.434 -11.840 1.00 78.38 82 LEU A N 1
ATOM 625 C CA . LEU A 1 82 ? -4.010 -12.610 -12.256 1.00 78.38 82 LEU A CA 1
ATOM 626 C C . LEU A 1 82 ? -4.345 -12.789 -13.735 1.00 78.38 82 LEU A C 1
ATOM 628 O O . LEU A 1 82 ? -5.507 -12.709 -14.118 1.00 78.38 82 LEU A O 1
ATOM 632 N N . LEU A 1 83 ? -3.317 -12.986 -14.555 1.00 79.12 83 LEU A N 1
ATOM 633 C CA . LEU A 1 83 ? -3.422 -13.083 -16.000 1.00 79.12 83 LEU A CA 1
ATOM 634 C C . LEU A 1 83 ? -2.874 -14.441 -16.444 1.00 79.12 83 LEU A C 1
ATOM 636 O O . LEU A 1 83 ? -1.832 -14.858 -15.927 1.00 79.12 83 LEU A O 1
ATOM 640 N N . PRO A 1 84 ? -3.530 -15.120 -17.401 1.00 73.25 84 PRO A N 1
ATOM 641 C CA . PRO A 1 84 ? -2.947 -16.285 -18.047 1.00 73.25 84 PRO A CA 1
ATOM 642 C C . PRO A 1 84 ? -1.568 -15.916 -18.592 1.00 73.25 84 PRO A C 1
ATOM 644 O O . PRO A 1 84 ? -1.405 -14.855 -19.200 1.00 73.25 84 PRO A O 1
ATOM 647 N N . CYS A 1 85 ? -0.572 -16.775 -18.387 1.00 67.00 85 CYS A N 1
ATOM 648 C CA . CYS A 1 85 ? 0.675 -16.636 -19.123 1.00 67.00 85 CYS A CA 1
A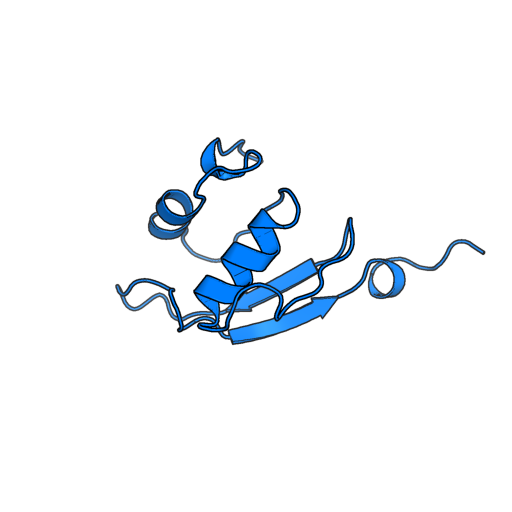TOM 649 C C . CYS A 1 85 ? 0.349 -16.826 -20.607 1.00 67.00 85 CYS A C 1
ATOM 651 O O . CYS A 1 85 ? -0.063 -17.915 -21.004 1.00 67.00 85 CYS A O 1
ATOM 653 N N . SER A 1 86 ? 0.515 -15.781 -21.417 1.00 64.69 86 SER A N 1
ATOM 654 C CA . SER A 1 86 ? 0.641 -15.966 -22.859 1.00 64.69 86 SER A CA 1
ATOM 655 C C . SER A 1 86 ? 1.909 -16.789 -23.079 1.00 64.69 86 SER A C 1
ATOM 657 O O . SER A 1 86 ? 2.997 -16.324 -22.733 1.00 64.69 86 SER A O 1
ATOM 659 N N . ALA A 1 87 ? 1.735 -18.036 -23.516 1.00 55.59 87 ALA A N 1
ATOM 660 C CA . ALA A 1 87 ? 2.825 -18.912 -23.934 1.00 55.59 87 ALA A CA 1
ATOM 661 C C . ALA A 1 87 ? 3.499 -18.374 -25.202 1.00 55.59 87 ALA A C 1
ATOM 663 O O . ALA A 1 87 ? 2.785 -17.746 -26.019 1.00 55.59 87 ALA A O 1
#

pLDDT: mean 89.56, std 8.9, range [55.59, 97.38]

Organism: Prochlorococcus marinus (strain MIT 9313) (NCBI:txid74547)

Secondary structure (DSSP, 8-state):
----GGGSTT---HHHHHH--S-------TTHHHHHHHHHHT--TTS----TT-EEEEE---SSS--TTT-EEEEEE-HHHHS----

Radius of gyration: 13.43 Å; chains: 1; bounding box: 26×33×3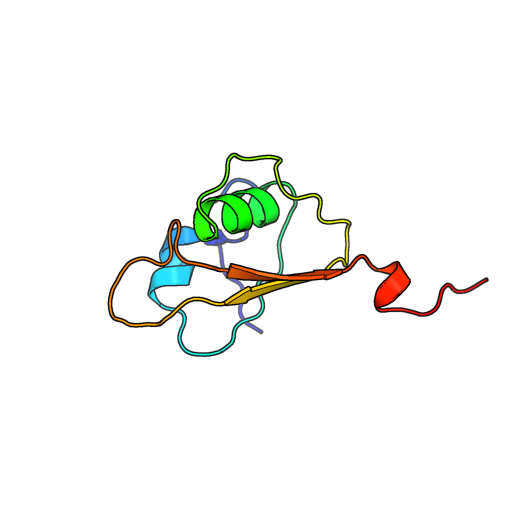8 Å

Foldseek 3Di:
DDDDPQQEPPHHCQVVVLPDDDDDDDDHDPPRVQCVVCQLLVHDRPPDDADVVKDWDWDADPPVDRSGNGIDTPDTGHVCVVDPPPD